Protein AF-A0A238YB31-F1 (afdb_monomer)

Nearest PDB structures (foldseek):
  8zrh-assembly1_C  TM=3.338E-01  e=6.229E+00  hepatitis B virus genotype C

Structure (mmCIF, N/CA/C/O backbone):
data_AF-A0A238YB31-F1
#
_entry.id   AF-A0A238YB31-F1
#
loop_
_atom_site.group_PDB
_atom_site.id
_atom_site.type_symbol
_atom_site.label_atom_id
_atom_site.label_alt_id
_atom_site.label_comp_id
_atom_site.label_asym_id
_atom_site.label_entity_id
_atom_site.label_seq_id
_atom_site.pdbx_PDB_ins_code
_atom_site.Cartn_x
_atom_site.Cartn_y
_atom_site.Cartn_z
_atom_site.occupancy
_atom_site.B_iso_or_equiv
_atom_site.auth_seq_id
_atom_site.auth_comp_id
_atom_site.auth_asym_id
_atom_site.auth_atom_id
_atom_site.pdbx_PDB_model_num
ATOM 1 N N . MET A 1 1 ? -10.516 -6.724 1.610 1.00 86.69 1 MET A N 1
ATOM 2 C CA . MET A 1 1 ? -9.675 -5.687 0.977 1.00 86.69 1 MET A CA 1
ATOM 3 C C . MET A 1 1 ? -8.655 -5.190 1.981 1.00 86.69 1 MET A C 1
ATOM 5 O O . MET A 1 1 ? -9.047 -4.690 3.030 1.00 86.69 1 MET A O 1
ATOM 9 N N . LEU A 1 2 ? -7.376 -5.318 1.638 1.00 90.38 2 LEU A N 1
ATOM 10 C CA . LEU A 1 2 ? -6.249 -4.734 2.361 1.00 90.38 2 LEU A CA 1
ATOM 11 C C . LEU A 1 2 ? -5.900 -3.380 1.741 1.00 90.38 2 LEU A C 1
ATOM 13 O O . LEU A 1 2 ? -5.825 -3.271 0.519 1.00 90.38 2 LEU A O 1
ATOM 17 N N . ALA A 1 3 ? -5.704 -2.350 2.561 1.00 89.69 3 ALA A N 1
ATOM 18 C CA . ALA A 1 3 ? -5.217 -1.058 2.084 1.00 89.69 3 ALA A CA 1
ATOM 19 C C . ALA A 1 3 ? -4.486 -0.288 3.184 1.00 89.69 3 ALA A C 1
ATOM 21 O O . ALA A 1 3 ? -4.647 -0.554 4.375 1.00 89.69 3 ALA A O 1
ATOM 22 N N . ASP A 1 4 ? -3.675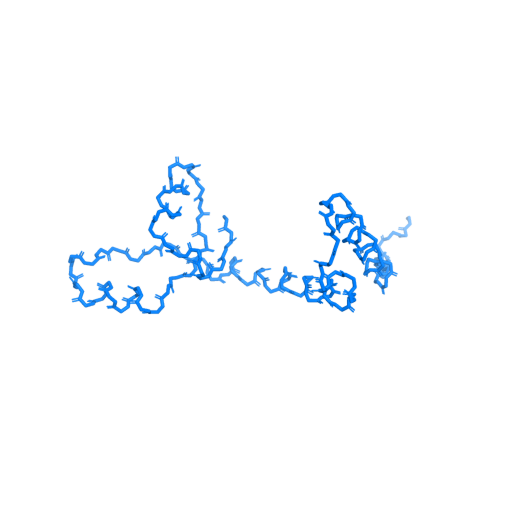 0.681 2.763 1.00 88.69 4 ASP A N 1
ATOM 23 C CA . ASP A 1 4 ? -2.904 1.521 3.672 1.00 88.69 4 ASP A CA 1
ATOM 24 C C . ASP A 1 4 ? -3.790 2.465 4.506 1.00 88.69 4 ASP A C 1
ATOM 26 O O . ASP A 1 4 ? -4.894 2.853 4.115 1.00 88.69 4 ASP A O 1
ATOM 30 N N . LYS A 1 5 ? -3.246 2.890 5.646 1.00 90.25 5 LYS A N 1
ATOM 31 C CA . LYS A 1 5 ? -3.794 3.888 6.570 1.00 90.25 5 LYS A CA 1
ATOM 32 C C . LYS A 1 5 ? -4.227 5.192 5.878 1.00 90.25 5 LYS A C 1
ATOM 34 O O . LYS A 1 5 ? -5.152 5.855 6.346 1.00 90.25 5 LYS A O 1
ATOM 39 N N . ALA A 1 6 ? -3.614 5.572 4.756 1.00 89.81 6 ALA A N 1
ATOM 40 C CA . ALA A 1 6 ? -4.042 6.708 3.934 1.00 89.81 6 ALA A CA 1
ATOM 41 C C . ALA A 1 6 ? -5.508 6.598 3.462 1.00 89.81 6 ALA A C 1
ATOM 43 O O . ALA A 1 6 ? -6.196 7.615 3.343 1.00 89.81 6 ALA A O 1
ATOM 44 N N . TYR A 1 7 ? -6.011 5.374 3.288 1.00 90.38 7 TYR A N 1
ATOM 45 C CA . TYR A 1 7 ? -7.374 5.063 2.853 1.00 90.38 7 TYR A CA 1
ATOM 46 C C . TYR A 1 7 ? -8.355 4.853 4.018 1.00 90.38 7 TYR A C 1
ATOM 48 O O . TYR A 1 7 ? -9.476 4.392 3.811 1.00 90.38 7 TYR A O 1
ATOM 56 N N . SER A 1 8 ? -7.988 5.228 5.250 1.00 90.06 8 SER A N 1
ATOM 57 C CA . SER A 1 8 ? -8.834 5.043 6.440 1.00 90.06 8 SER A CA 1
ATOM 58 C C . SER A 1 8 ? -10.097 5.913 6.476 1.00 90.06 8 SER A C 1
ATOM 60 O O . SER A 1 8 ? -10.886 5.807 7.417 1.00 90.06 8 SER A O 1
ATOM 62 N N . ASN A 1 9 ? -10.281 6.806 5.497 1.00 89.94 9 ASN A N 1
ATOM 63 C CA . ASN A 1 9 ? -11.327 7.818 5.527 1.00 89.94 9 ASN A CA 1
ATOM 64 C C . ASN A 1 9 ? -12.745 7.205 5.546 1.00 89.94 9 ASN A C 1
ATOM 66 O O . ASN A 1 9 ? -13.003 6.098 5.063 1.00 89.94 9 ASN A O 1
ATOM 70 N N . ARG A 1 10 ? -13.701 7.965 6.096 1.00 88.50 10 ARG A N 1
ATOM 71 C CA . ARG A 1 10 ? -15.080 7.493 6.278 1.00 88.50 10 ARG A CA 1
ATOM 72 C C . ARG A 1 10 ? -15.779 7.185 4.951 1.00 88.50 10 ARG A C 1
ATOM 74 O O . ARG A 1 10 ? -16.515 6.206 4.892 1.00 88.50 10 ARG A O 1
ATOM 81 N N . LYS A 1 11 ? -15.543 7.983 3.902 1.00 92.06 11 LYS A N 1
ATOM 82 C CA . LYS A 1 11 ? -16.180 7.819 2.581 1.00 92.06 11 LYS A CA 1
ATOM 83 C C . LYS A 1 11 ? -15.812 6.472 1.949 1.00 92.06 11 LYS A C 1
ATOM 85 O O . LYS A 1 11 ? -16.700 5.732 1.546 1.00 92.06 11 LYS A O 1
ATOM 90 N N . ILE A 1 12 ? -14.528 6.114 1.968 1.00 92.56 12 ILE A N 1
ATOM 91 C CA . ILE A 1 12 ? -14.013 4.826 1.486 1.00 92.56 12 ILE A CA 1
ATOM 92 C C . ILE A 1 12 ? -14.639 3.683 2.282 1.00 92.56 12 ILE A C 1
ATOM 94 O O . ILE A 1 12 ? -15.174 2.749 1.698 1.00 92.56 12 ILE A O 1
ATOM 98 N N . ARG A 1 13 ? -14.653 3.763 3.618 1.00 90.38 13 ARG A N 1
ATOM 99 C CA . ARG A 1 13 ? -15.259 2.706 4.446 1.00 90.38 13 ARG A CA 1
ATOM 100 C C . ARG A 1 13 ? -16.765 2.547 4.232 1.00 90.38 13 ARG A C 1
ATOM 102 O O . ARG A 1 13 ? -17.278 1.436 4.345 1.00 90.38 13 ARG A O 1
ATOM 109 N N . VAL A 1 14 ? -17.491 3.636 3.983 1.00 92.19 14 VAL A N 1
ATOM 110 C CA . VAL A 1 14 ? -18.920 3.579 3.633 1.00 92.19 14 VAL A CA 1
ATOM 111 C C . VAL A 1 14 ? -19.101 2.881 2.290 1.00 92.19 14 VAL A C 1
ATOM 113 O O . VAL A 1 14 ? -19.915 1.968 2.203 1.00 92.19 14 VAL A O 1
ATOM 116 N N . GLU A 1 15 ? -18.295 3.230 1.289 1.00 94.19 15 GLU A N 1
ATOM 117 C CA . GLU A 1 15 ? -18.370 2.604 -0.032 1.00 94.19 15 GLU A CA 1
ATOM 118 C C . GLU A 1 15 ? -18.048 1.104 0.013 1.00 94.19 15 GLU A C 1
ATOM 120 O O . GLU A 1 15 ? -18.773 0.296 -0.565 1.00 94.19 15 GLU A O 1
ATOM 125 N N . LEU A 1 16 ? -17.015 0.707 0.761 1.00 93.56 16 LEU A N 1
ATOM 126 C CA . LEU A 1 16 ? -16.659 -0.704 0.938 1.00 93.56 16 LEU A CA 1
ATOM 127 C C . LEU A 1 16 ? -17.775 -1.489 1.634 1.00 93.56 16 LEU A C 1
ATOM 129 O O . LEU A 1 16 ? -18.124 -2.582 1.189 1.00 93.56 16 LEU A O 1
ATOM 133 N N . ARG A 1 17 ? -18.404 -0.910 2.666 1.00 92.31 17 ARG A N 1
ATOM 134 C CA . ARG A 1 17 ? -19.565 -1.523 3.330 1.00 92.31 17 ARG A CA 1
ATOM 135 C C . ARG A 1 17 ? -20.771 -1.638 2.405 1.00 92.31 17 ARG A C 1
ATOM 137 O O . ARG A 1 17 ? -21.401 -2.690 2.393 1.00 9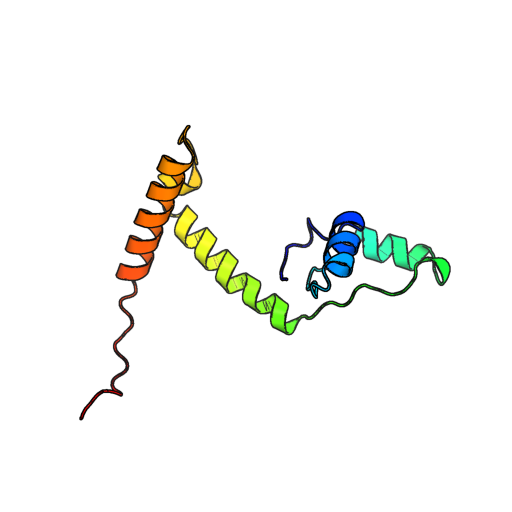2.31 17 ARG A O 1
ATOM 144 N N . ARG A 1 18 ? -21.060 -0.609 1.598 1.00 95.56 18 ARG A N 1
ATOM 145 C CA . ARG A 1 18 ? -22.140 -0.636 0.595 1.00 95.56 18 ARG A CA 1
ATOM 146 C C . ARG A 1 18 ? -21.964 -1.796 -0.387 1.00 95.56 18 ARG A C 1
ATOM 148 O O . ARG A 1 18 ? -22.938 -2.442 -0.750 1.00 95.56 18 ARG A O 1
ATOM 155 N N . ARG A 1 19 ? -20.717 -2.094 -0.761 1.00 96.19 19 ARG A N 1
ATOM 156 C CA . ARG A 1 19 ? -20.355 -3.212 -1.648 1.00 96.19 19 ARG A CA 1
ATOM 157 C C . ARG A 1 19 ? -20.182 -4.556 -0.933 1.00 96.19 19 ARG A C 1
ATOM 159 O O . ARG A 1 19 ? -19.788 -5.518 -1.579 1.00 96.19 19 ARG A O 1
ATOM 166 N N . ARG A 1 20 ? -20.442 -4.636 0.379 1.00 94.06 20 ARG A N 1
ATOM 167 C CA . ARG A 1 20 ? -20.218 -5.834 1.216 1.00 94.06 20 ARG A CA 1
ATOM 168 C C . ARG A 1 20 ? -18.768 -6.347 1.185 1.00 94.06 20 ARG A C 1
ATOM 170 O O . ARG A 1 20 ? -18.516 -7.532 1.360 1.00 94.06 20 ARG A O 1
ATOM 177 N N . ILE A 1 21 ? -17.802 -5.447 1.000 1.00 92.38 21 ILE A N 1
ATOM 178 C CA . ILE A 1 21 ? -16.373 -5.768 1.018 1.00 92.38 21 ILE A CA 1
ATOM 179 C C . ILE A 1 21 ? -15.845 -5.574 2.440 1.00 92.38 21 ILE A C 1
ATOM 181 O O . ILE A 1 21 ? -15.828 -4.455 2.960 1.00 92.38 21 ILE A O 1
ATOM 185 N N . MET A 1 22 ? -15.357 -6.651 3.062 1.00 90.19 22 MET A N 1
ATOM 186 C CA . MET A 1 22 ? -14.621 -6.551 4.326 1.00 90.19 22 MET A CA 1
ATOM 187 C C . MET A 1 22 ? -13.329 -5.755 4.127 1.00 90.19 22 MET A C 1
ATOM 189 O O . MET A 1 22 ? -12.546 -6.040 3.219 1.00 90.19 22 MET A O 1
ATOM 193 N N . ALA A 1 23 ? -13.102 -4.749 4.969 1.00 91.94 23 ALA A N 1
ATOM 194 C CA . ALA A 1 23 ? -11.994 -3.810 4.835 1.00 91.94 23 ALA A CA 1
ATOM 195 C C . ALA A 1 23 ? -11.013 -3.937 6.007 1.00 91.94 23 ALA A C 1
ATOM 197 O O . ALA A 1 23 ? -11.313 -3.496 7.115 1.00 91.94 23 ALA A O 1
ATOM 198 N N . THR A 1 24 ? -9.820 -4.458 5.731 1.00 93.44 24 THR A N 1
ATOM 199 C CA . THR A 1 24 ? -8.684 -4.510 6.656 1.00 93.44 24 THR A CA 1
ATOM 200 C C . THR A 1 24 ? -7.787 -3.310 6.373 1.00 93.44 24 THR A C 1
ATOM 202 O O . THR A 1 24 ? -6.830 -3.369 5.604 1.00 93.44 24 THR A O 1
ATOM 205 N N . ILE A 1 25 ? -8.177 -2.172 6.942 1.00 92.00 25 ILE A N 1
ATOM 206 C CA . ILE A 1 25 ? -7.493 -0.885 6.786 1.00 92.00 25 ILE A CA 1
ATOM 207 C C . ILE A 1 25 ? -7.249 -0.348 8.194 1.00 92.00 25 ILE A C 1
ATOM 209 O O . ILE A 1 25 ? -8.219 -0.249 8.952 1.00 92.00 25 ILE A O 1
ATOM 213 N N . PRO A 1 26 ? -6.019 0.005 8.587 1.00 91.19 26 PRO A N 1
ATOM 214 C CA . PRO A 1 26 ? -5.778 0.597 9.896 1.00 91.19 26 PRO A CA 1
ATOM 215 C C . PRO A 1 26 ? -6.350 2.020 9.963 1.00 91.19 26 PRO A C 1
ATOM 217 O O . PRO A 1 26 ? -6.383 2.752 8.973 1.00 91.19 26 PRO A O 1
ATOM 220 N N . GLU A 1 27 ? -6.812 2.439 11.140 1.00 91.62 27 GLU A N 1
ATOM 221 C CA . GLU A 1 27 ? -7.243 3.825 11.361 1.00 91.62 27 GLU A CA 1
ATOM 222 C C . GLU A 1 27 ? -6.065 4.768 11.574 1.00 91.62 27 GLU A C 1
ATOM 224 O O . GLU A 1 27 ? -5.069 4.398 12.205 1.00 91.62 27 GLU A O 1
ATOM 229 N N . LYS A 1 28 ? -6.210 6.024 11.125 1.00 92.00 28 LYS A N 1
ATOM 230 C CA . LYS A 1 28 ? -5.241 7.065 11.461 1.00 92.00 28 LYS A CA 1
ATOM 231 C C . LYS A 1 28 ? -5.208 7.366 12.963 1.00 92.00 28 LYS A C 1
ATOM 233 O O . LYS A 1 28 ? -6.224 7.271 13.641 1.00 92.00 28 LYS A O 1
ATOM 238 N N . THR A 1 29 ? -4.029 7.681 13.502 1.00 91.12 29 THR A N 1
ATOM 239 C CA . THR A 1 29 ? -3.854 7.856 14.957 1.00 91.12 29 THR A CA 1
ATOM 240 C C . THR A 1 29 ? -4.627 9.076 15.471 1.00 91.12 29 THR A C 1
ATOM 242 O O . THR A 1 29 ? -5.225 9.026 16.539 1.00 91.12 29 THR A O 1
ATOM 245 N N . ASP A 1 30 ? -4.668 10.151 14.687 1.00 91.38 30 ASP A N 1
ATOM 246 C CA . ASP A 1 30 ? -5.523 11.325 14.899 1.00 91.38 30 ASP A CA 1
ATOM 247 C C . ASP A 1 30 ? -7.017 10.958 14.895 1.00 91.38 30 ASP A C 1
ATOM 249 O O . ASP A 1 30 ? -7.752 11.391 15.776 1.00 91.38 30 ASP A O 1
ATOM 253 N N . GLN A 1 31 ? -7.460 10.099 13.971 1.00 90.31 31 GLN A N 1
ATOM 254 C CA . GLN A 1 31 ? -8.844 9.615 13.908 1.00 90.31 31 GLN A CA 1
ATOM 255 C C . GLN A 1 31 ? -9.214 8.791 15.144 1.00 90.31 31 GLN A C 1
ATOM 257 O O . GLN A 1 31 ? -10.291 8.987 15.706 1.00 90.31 31 GLN A O 1
ATOM 262 N N . GLN A 1 32 ? -8.310 7.926 15.612 1.00 91.06 32 GLN A N 1
ATOM 263 C CA . GLN A 1 32 ? -8.505 7.163 16.846 1.00 91.06 3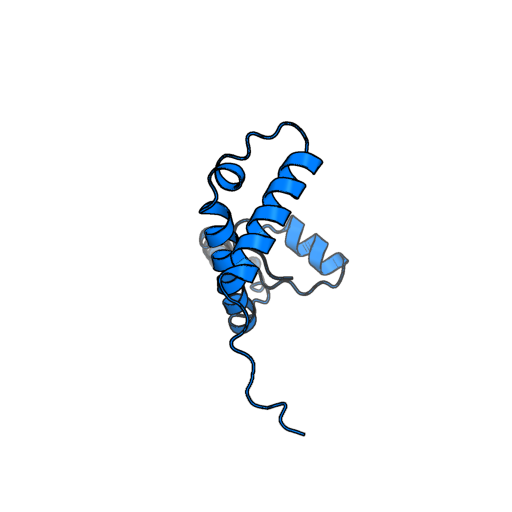2 GLN A CA 1
ATOM 264 C C . GLN A 1 32 ? -8.624 8.090 18.064 1.00 91.06 32 GLN A C 1
ATOM 266 O O . GLN A 1 32 ? -9.546 7.925 18.864 1.00 91.06 32 GLN A O 1
ATOM 271 N N . LYS A 1 33 ? -7.744 9.097 18.177 1.00 93.38 33 LYS A N 1
ATOM 272 C CA . LYS A 1 33 ? -7.782 10.102 19.253 1.00 93.38 33 LYS A CA 1
ATOM 273 C C . LYS A 1 33 ? -9.057 10.943 19.205 1.00 93.38 33 LYS A C 1
ATOM 275 O O . LYS A 1 33 ? -9.723 11.091 20.221 1.00 93.38 33 LYS A O 1
ATOM 280 N N . ALA A 1 34 ? -9.440 11.438 18.030 1.00 91.94 34 ALA A N 1
ATOM 281 C CA . ALA A 1 34 ? -10.653 12.231 17.845 1.00 91.94 34 ALA A CA 1
ATOM 282 C C . ALA A 1 34 ? -11.928 11.426 18.141 1.00 91.94 34 ALA A C 1
ATOM 284 O O . ALA A 1 34 ? -12.899 11.974 18.656 1.00 91.94 34 ALA A O 1
ATOM 285 N N . ARG A 1 35 ? -11.934 10.124 17.833 1.00 91.38 35 ARG A N 1
ATOM 286 C CA . ARG A 1 35 ? -13.012 9.208 18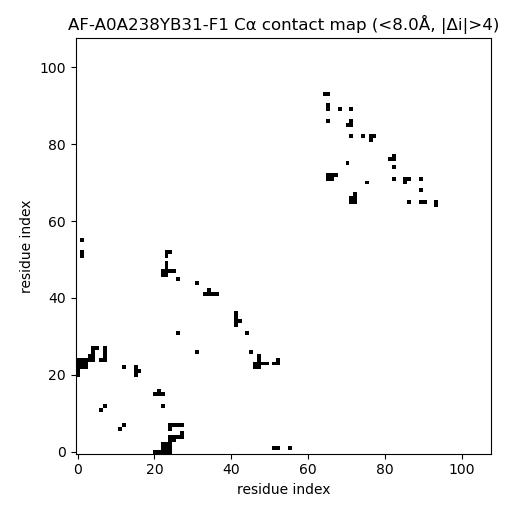.218 1.00 91.38 35 ARG A CA 1
ATOM 287 C C . ARG A 1 35 ? -13.068 9.036 19.735 1.00 91.38 35 ARG A C 1
ATOM 289 O O . ARG A 1 35 ? -14.144 9.163 20.304 1.00 91.38 35 ARG A O 1
ATOM 296 N N . ALA A 1 36 ? -11.928 8.777 20.376 1.00 91.06 36 ALA A N 1
ATOM 297 C CA . ALA A 1 36 ? -11.843 8.611 21.826 1.00 91.06 36 ALA A CA 1
ATOM 298 C C . ALA A 1 36 ? -12.271 9.879 22.585 1.00 91.06 36 ALA A C 1
ATOM 300 O O . ALA A 1 36 ? -13.038 9.786 23.537 1.00 91.06 36 ALA A O 1
ATOM 301 N N . ALA A 1 37 ? -11.869 11.062 22.107 1.00 94.38 37 ALA A N 1
ATOM 302 C CA . ALA A 1 37 ? -12.246 12.353 22.687 1.00 94.38 37 ALA A CA 1
ATOM 303 C C . ALA A 1 37 ? -13.763 12.622 22.665 1.00 94.38 37 ALA A C 1
ATOM 305 O O . ALA A 1 37 ? -14.261 13.404 23.466 1.00 94.38 37 ALA A O 1
ATOM 306 N N . LYS A 1 38 ? -14.512 11.966 21.769 1.00 93.12 38 LYS A N 1
ATOM 307 C CA . LYS A 1 38 ? -15.979 12.070 21.687 1.00 93.12 38 LYS A CA 1
ATOM 308 C C . LYS A 1 38 ? -16.715 11.116 22.635 1.00 93.12 38 LYS A C 1
ATOM 310 O O . LYS A 1 38 ? -17.944 11.125 22.647 1.00 93.12 38 LYS A O 1
ATOM 315 N N . GLY A 1 39 ? -16.007 10.271 23.389 1.00 91.19 39 GLY A N 1
ATOM 316 C CA . GLY A 1 39 ? -16.614 9.310 24.310 1.00 91.19 39 GLY A CA 1
ATOM 317 C C . GLY A 1 39 ? -17.644 8.407 23.620 1.00 91.19 39 GLY A C 1
ATOM 318 O O . GLY A 1 39 ? -17.387 7.857 22.545 1.00 91.19 39 GLY A O 1
ATOM 319 N N . SER A 1 40 ? -18.835 8.288 24.210 1.00 88.12 40 SER A N 1
ATOM 320 C CA . SER A 1 40 ? -19.947 7.489 23.670 1.00 88.12 40 SER A CA 1
ATOM 321 C C . SER A 1 40 ? -20.409 7.948 22.279 1.00 88.12 40 SER A C 1
ATOM 323 O O . SER A 1 40 ? -20.756 7.114 21.443 1.00 88.12 40 SER A O 1
ATOM 325 N N . ALA A 1 41 ? -20.323 9.248 21.975 1.00 90.00 41 ALA A N 1
ATOM 326 C CA . ALA A 1 41 ? -20.667 9.802 20.664 1.00 90.00 41 ALA A CA 1
ATOM 327 C C . ALA A 1 41 ? -19.628 9.475 19.570 1.00 90.00 41 ALA A C 1
ATOM 329 O O . ALA A 1 41 ? -19.883 9.673 18.379 1.00 90.00 41 ALA A O 1
ATOM 330 N N . GLY A 1 42 ? -18.447 8.970 19.946 1.00 85.38 42 GLY A N 1
ATOM 331 C CA . GLY A 1 42 ? -17.393 8.565 19.013 1.00 85.38 42 GLY A CA 1
ATOM 332 C C . GLY A 1 42 ? -17.712 7.285 18.236 1.00 85.38 42 GLY A C 1
ATOM 333 O O . GLY A 1 42 ? -17.222 7.101 17.121 1.00 85.38 42 GLY A O 1
ATOM 334 N N . GLY A 1 43 ? -18.562 6.417 18.786 1.00 88.06 43 GLY A N 1
ATOM 335 C CA . GLY A 1 43 ? -18.930 5.144 18.171 1.00 88.06 43 GLY A CA 1
ATOM 336 C C . GLY A 1 43 ? -17.816 4.086 18.177 1.00 88.06 43 GLY A C 1
ATOM 337 O O . GLY A 1 43 ? -16.707 4.281 18.685 1.00 88.06 43 GLY A O 1
ATOM 338 N N . ARG A 1 44 ? -18.141 2.918 17.609 1.00 88.19 44 ARG A N 1
ATOM 339 C CA . ARG A 1 44 ? -17.282 1.725 17.603 1.00 88.19 44 ARG A CA 1
ATOM 340 C C . ARG A 1 44 ? -16.098 1.870 16.626 1.00 88.19 44 ARG A C 1
ATOM 342 O O . ARG A 1 44 ? -16.313 2.329 15.501 1.00 88.19 44 ARG A O 1
ATOM 349 N N . PRO A 1 45 ? -14.881 1.422 17.000 1.00 87.06 45 PRO A N 1
ATOM 350 C CA . PRO A 1 45 ? -13.769 1.289 16.062 1.00 87.06 45 PRO A CA 1
ATOM 351 C C . PRO A 1 45 ? -14.130 0.397 14.858 1.00 87.06 45 PRO A C 1
ATOM 353 O O . PRO A 1 45 ? -14.858 -0.588 15.021 1.00 87.06 45 PRO A O 1
ATOM 356 N N . PRO A 1 46 ? -13.620 0.688 13.651 1.00 87.62 46 PRO A N 1
ATOM 357 C CA . PRO A 1 46 ? -13.745 -0.204 12.508 1.00 87.62 46 PRO A CA 1
ATOM 358 C C . PRO A 1 46 ? -13.089 -1.559 12.776 1.00 87.62 46 PRO A C 1
ATOM 360 O O . PRO A 1 46 ? -12.068 -1.638 13.455 1.00 87.62 46 PRO A O 1
ATOM 363 N N . ALA A 1 47 ? -13.647 -2.612 12.180 1.00 87.31 47 ALA A N 1
ATOM 364 C CA . ALA A 1 47 ? -13.002 -3.918 12.163 1.00 87.31 47 ALA A CA 1
ATOM 365 C C . ALA A 1 47 ? -11.635 -3.828 11.462 1.00 87.31 47 ALA A C 1
ATOM 367 O O . ALA A 1 47 ? -11.502 -3.180 10.418 1.00 87.31 47 ALA A O 1
ATOM 368 N N . PHE A 1 48 ? -10.633 -4.469 12.058 1.00 89.38 48 PHE A N 1
ATOM 369 C CA . PHE A 1 48 ? -9.276 -4.566 11.544 1.00 89.38 48 PHE A CA 1
ATOM 370 C C . PHE A 1 48 ? -8.716 -5.941 11.905 1.00 89.38 48 PHE A C 1
ATOM 372 O O . PHE A 1 48 ? -8.728 -6.322 13.072 1.00 89.38 48 PHE A O 1
ATOM 379 N N . ASP A 1 49 ? -8.251 -6.667 10.895 1.00 90.94 49 ASP A N 1
ATOM 380 C CA . ASP A 1 49 ? -7.590 -7.959 11.039 1.00 90.94 49 ASP A CA 1
ATOM 381 C C . ASP A 1 49 ? -6.073 -7.764 10.937 1.00 90.94 49 ASP A C 1
ATOM 383 O O . ASP A 1 49 ? -5.545 -7.450 9.869 1.00 90.94 49 ASP A O 1
ATOM 387 N N . ALA A 1 50 ? -5.375 -7.903 12.063 1.00 89.75 50 ALA A N 1
ATOM 388 C CA . ALA A 1 50 ? -3.933 -7.703 12.121 1.00 89.75 50 ALA A CA 1
ATOM 389 C C . ALA A 1 50 ? -3.148 -8.820 11.417 1.00 89.75 50 ALA A C 1
ATOM 391 O O . ALA A 1 50 ? -2.078 -8.539 10.879 1.00 89.75 50 ALA A O 1
ATOM 392 N N . GLU A 1 51 ? -3.669 -10.049 11.388 1.00 90.94 51 GLU A N 1
ATOM 393 C CA . GLU A 1 51 ? -2.995 -11.189 10.761 1.00 90.94 51 GLU A CA 1
ATOM 394 C C . GLU A 1 51 ? -3.054 -11.066 9.244 1.00 90.94 51 GLU A C 1
ATOM 396 O O . GLU A 1 51 ? -2.008 -11.045 8.593 1.00 90.94 51 GLU A O 1
ATOM 401 N N . ALA A 1 52 ? -4.245 -10.821 8.688 1.00 88.88 52 ALA A N 1
ATOM 402 C CA . ALA A 1 52 ? -4.389 -10.545 7.260 1.00 88.88 52 ALA A CA 1
ATOM 403 C C . ALA A 1 52 ? -3.568 -9.315 6.829 1.00 88.88 52 ALA A C 1
ATOM 405 O O . ALA A 1 52 ? -3.069 -9.238 5.707 1.00 88.88 52 ALA A O 1
ATOM 406 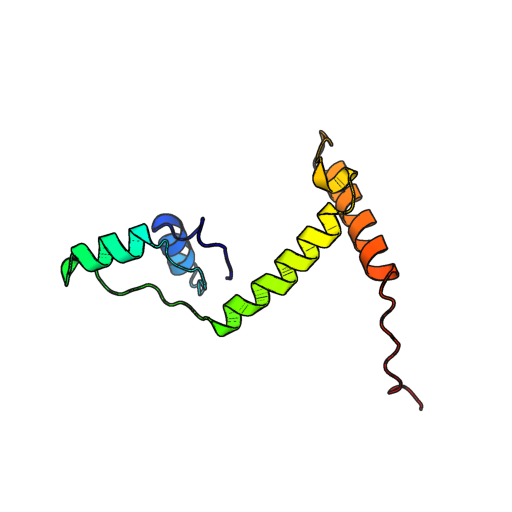N N . TYR A 1 53 ? -3.380 -8.334 7.720 1.00 90.75 53 TYR A N 1
ATOM 407 C CA . TYR A 1 53 ? -2.585 -7.146 7.412 1.00 90.75 53 TYR A CA 1
ATOM 408 C C . TYR A 1 53 ? -1.084 -7.420 7.237 1.00 90.75 53 TYR A C 1
ATOM 410 O O . TYR A 1 53 ? -0.413 -6.663 6.530 1.00 90.75 53 TYR A O 1
ATOM 418 N N . LYS A 1 54 ? -0.548 -8.509 7.808 1.00 88.81 54 LYS A N 1
ATOM 419 C CA . LYS A 1 54 ? 0.865 -8.894 7.633 1.00 88.81 54 LYS A CA 1
ATOM 420 C C . LYS A 1 54 ? 1.205 -9.203 6.176 1.00 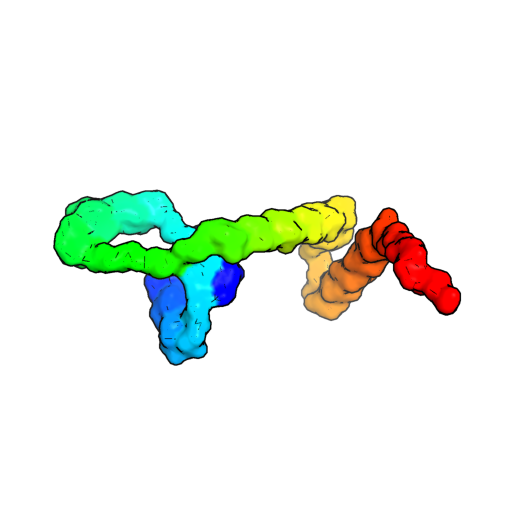88.81 54 LYS A C 1
ATOM 422 O O . LYS A 1 54 ? 2.322 -8.920 5.740 1.00 88.81 54 LYS A O 1
ATOM 427 N N . GLU A 1 55 ? 0.241 -9.688 5.394 1.00 87.62 55 GLU A N 1
ATOM 428 C CA . GLU A 1 55 ? 0.422 -9.998 3.968 1.00 87.62 55 GLU A CA 1
ATOM 429 C C . GL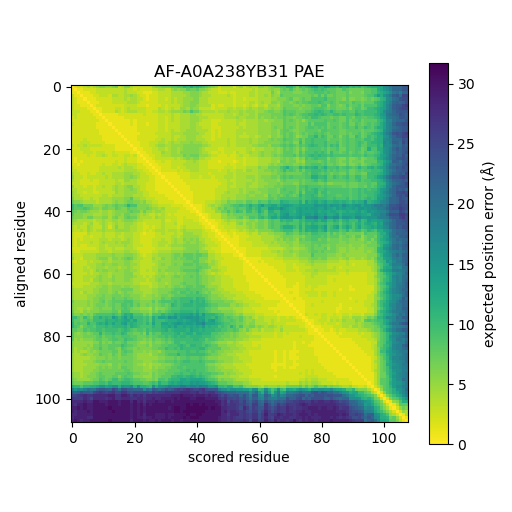U A 1 55 ? 0.791 -8.764 3.125 1.00 87.62 55 GLU A C 1
ATOM 431 O O . GLU A 1 55 ? 1.400 -8.889 2.058 1.00 87.62 55 GLU A O 1
ATOM 436 N N . ARG A 1 56 ? 0.523 -7.547 3.626 1.00 88.75 56 ARG A N 1
ATOM 437 C CA . ARG A 1 56 ? 0.923 -6.292 2.971 1.00 88.75 56 ARG A CA 1
ATOM 438 C C . ARG A 1 56 ? 2.434 -6.209 2.737 1.00 88.75 56 ARG A C 1
ATOM 440 O O . ARG A 1 56 ? 2.855 -5.686 1.707 1.00 88.75 56 ARG A O 1
ATOM 447 N N . ASN A 1 57 ? 3.248 -6.745 3.650 1.00 89.44 57 ASN A N 1
ATOM 448 C CA . ASN A 1 57 ? 4.709 -6.724 3.529 1.00 89.44 57 ASN A CA 1
ATOM 449 C C . ASN A 1 57 ? 5.192 -7.449 2.257 1.00 89.44 57 ASN A C 1
ATOM 451 O O . ASN A 1 57 ? 6.163 -7.019 1.637 1.00 89.44 57 ASN A O 1
ATOM 455 N N . SER A 1 58 ? 4.498 -8.503 1.815 1.00 88.25 58 SER A N 1
ATOM 456 C CA . SER A 1 58 ? 4.826 -9.202 0.565 1.00 88.25 58 SER A CA 1
ATOM 457 C C . SER A 1 58 ? 4.631 -8.297 -0.653 1.00 8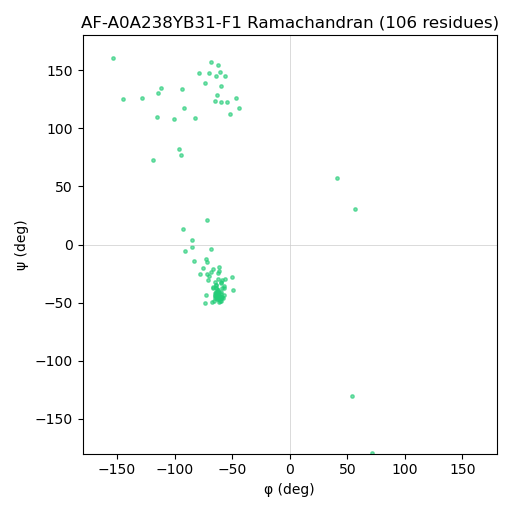8.25 58 SER A C 1
ATOM 459 O O . SER A 1 58 ? 5.504 -8.221 -1.520 1.00 88.25 58 SER A O 1
ATOM 461 N N . VAL A 1 59 ? 3.528 -7.542 -0.682 1.00 87.75 59 VAL A N 1
ATOM 462 C CA . VAL A 1 59 ? 3.235 -6.562 -1.740 1.00 87.75 59 VAL A CA 1
ATOM 463 C C . VAL A 1 59 ? 4.253 -5.420 -1.725 1.00 87.75 59 VAL A C 1
ATOM 465 O O . VAL A 1 59 ? 4.783 -5.053 -2.772 1.00 87.75 59 VAL A O 1
ATOM 468 N N . GLU A 1 60 ? 4.584 -4.885 -0.549 1.00 90.19 60 GLU A N 1
ATOM 469 C CA . GLU A 1 60 ? 5.588 -3.821 -0.408 1.00 90.19 60 GLU A CA 1
ATOM 470 C C . GLU A 1 60 ? 6.967 -4.266 -0.889 1.00 90.19 60 GLU A C 1
ATOM 472 O O . GLU A 1 60 ? 7.625 -3.542 -1.634 1.00 90.19 60 GLU A O 1
ATOM 477 N N . ARG A 1 61 ? 7.387 -5.486 -0.536 1.00 92.19 61 ARG A N 1
ATOM 478 C CA . ARG A 1 61 ? 8.646 -6.065 -1.020 1.00 92.19 61 ARG A CA 1
ATOM 479 C C . ARG A 1 61 ? 8.639 -6.251 -2.532 1.00 92.19 61 ARG A C 1
ATOM 481 O O . ARG A 1 61 ? 9.650 -5.962 -3.166 1.00 92.19 61 ARG A O 1
ATOM 488 N N . ALA A 1 62 ? 7.527 -6.692 -3.118 1.00 91.00 62 ALA A N 1
ATOM 489 C CA . ALA A 1 62 ? 7.402 -6.814 -4.569 1.00 91.00 62 ALA A CA 1
ATOM 490 C C . ALA A 1 62 ? 7.512 -5.448 -5.270 1.00 91.00 62 ALA A C 1
ATOM 492 O O . ALA A 1 62 ? 8.261 -5.310 -6.236 1.00 91.00 62 ALA A O 1
ATOM 493 N N . ILE A 1 63 ? 6.836 -4.418 -4.750 1.00 90.94 63 ILE A N 1
ATOM 494 C CA . ILE A 1 63 ? 6.922 -3.049 -5.280 1.00 90.94 63 ILE A CA 1
ATOM 495 C C . ILE A 1 63 ? 8.339 -2.487 -5.125 1.00 90.94 63 ILE A C 1
ATOM 497 O O . ILE A 1 63 ? 8.842 -1.855 -6.051 1.00 90.94 63 ILE A O 1
ATOM 501 N N . ASN A 1 64 ? 9.004 -2.727 -3.994 1.00 93.56 64 ASN A N 1
ATOM 502 C CA . ASN A 1 64 ? 10.382 -2.281 -3.784 1.00 93.56 64 ASN A CA 1
ATOM 503 C C . ASN A 1 64 ? 11.337 -2.930 -4.793 1.00 93.56 64 ASN A C 1
ATOM 505 O O . ASN A 1 64 ? 12.086 -2.212 -5.445 1.00 93.56 64 ASN A O 1
ATOM 509 N N . LYS A 1 65 ? 11.223 -4.245 -5.031 1.00 94.00 65 LYS A N 1
ATOM 510 C CA . LYS A 1 65 ? 11.991 -4.935 -6.084 1.00 94.00 65 LYS A CA 1
ATOM 511 C C . LYS A 1 65 ? 11.735 -4.351 -7.475 1.00 94.00 65 LYS A C 1
ATOM 513 O O . LYS A 1 65 ? 12.648 -4.256 -8.285 1.00 94.00 65 LYS A O 1
ATOM 518 N N . LEU A 1 66 ? 10.496 -3.954 -7.773 1.00 95.12 66 LEU A N 1
ATOM 519 C CA . LEU A 1 66 ? 10.180 -3.278 -9.034 1.00 95.12 66 LEU A CA 1
ATOM 520 C C . LEU A 1 66 ? 10.841 -1.897 -9.121 1.00 95.12 66 LEU A C 1
ATOM 522 O O . LEU A 1 66 ? 11.308 -1.518 -10.191 1.00 95.12 66 LEU A O 1
ATOM 526 N N . LYS A 1 67 ? 10.931 -1.161 -8.011 1.00 94.12 67 LYS A N 1
ATOM 527 C CA . LYS A 1 67 ? 11.600 0.147 -7.952 1.00 94.12 67 LYS A CA 1
ATOM 528 C C . LYS A 1 67 ? 13.127 0.071 -8.054 1.00 94.12 67 LYS A C 1
ATOM 530 O O . LYS A 1 67 ? 13.735 1.084 -8.383 1.00 94.12 67 LYS A O 1
ATOM 535 N N . ASP A 1 68 ? 13.745 -1.097 -7.882 1.00 94.38 68 ASP A N 1
ATOM 536 C CA . ASP A 1 68 ? 15.171 -1.277 -8.208 1.00 94.38 68 ASP A CA 1
ATOM 537 C C . ASP A 1 68 ? 15.442 -1.043 -9.709 1.00 94.38 68 ASP A C 1
ATOM 539 O O . ASP A 1 68 ? 16.541 -0.663 -10.117 1.00 94.38 68 ASP A O 1
ATOM 543 N N . PHE A 1 69 ? 14.426 -1.220 -10.560 1.00 94.56 69 PHE A N 1
ATOM 544 C CA . PHE A 1 69 ? 14.506 -0.889 -11.975 1.00 94.56 69 PHE A CA 1
ATOM 545 C C . PHE A 1 69 ? 14.255 0.608 -12.164 1.00 94.56 69 PHE A C 1
ATOM 547 O O . PHE A 1 69 ? 13.122 1.082 -12.073 1.00 94.56 69 PHE A O 1
ATOM 554 N N . ARG A 1 70 ? 15.311 1.357 -12.510 1.00 94.75 70 ARG A N 1
ATOM 555 C CA . ARG A 1 70 ? 15.258 2.820 -12.694 1.00 94.75 70 ARG A CA 1
ATOM 556 C C . ARG A 1 70 ? 14.105 3.291 -13.592 1.00 94.75 70 ARG A C 1
ATOM 558 O O . ARG A 1 70 ? 13.475 4.298 -13.283 1.00 94.75 70 ARG A O 1
ATOM 565 N N . ALA A 1 71 ? 13.806 2.565 -14.671 1.00 93.00 71 ALA A N 1
ATOM 566 C CA . ALA A 1 71 ? 12.702 2.893 -15.576 1.00 93.00 71 ALA A CA 1
ATOM 567 C C . ALA A 1 71 ? 11.327 2.845 -14.877 1.00 93.00 71 ALA A C 1
ATOM 569 O O . ALA A 1 71 ? 10.492 3.723 -15.087 1.00 93.00 71 ALA A O 1
ATOM 570 N N . VAL A 1 72 ? 11.118 1.872 -13.984 1.00 95.31 72 VAL A N 1
ATOM 571 C CA . VAL A 1 72 ? 9.893 1.766 -13.179 1.00 95.31 72 VAL A CA 1
ATOM 572 C C . VAL A 1 72 ? 9.860 2.851 -12.102 1.00 95.31 72 VAL A C 1
ATOM 574 O O . VAL A 1 72 ? 8.826 3.488 -11.912 1.00 95.31 72 VAL A O 1
ATOM 577 N N . ALA A 1 73 ? 10.982 3.088 -11.416 1.00 95.81 73 ALA A N 1
ATOM 578 C CA . ALA A 1 73 ? 11.061 4.070 -10.336 1.00 95.81 73 ALA A CA 1
ATOM 579 C C . ALA A 1 73 ? 10.804 5.505 -10.805 1.00 95.81 73 ALA A C 1
ATOM 581 O O . ALA A 1 73 ? 10.095 6.247 -10.129 1.00 95.81 73 ALA A O 1
ATOM 582 N N . MET A 1 74 ? 11.367 5.896 -11.953 1.00 94.25 74 MET A N 1
ATOM 583 C CA . MET A 1 74 ? 11.221 7.264 -12.452 1.00 94.25 74 MET A CA 1
ATOM 584 C C . MET A 1 74 ? 9.860 7.517 -13.110 1.00 94.25 74 MET A C 1
ATOM 586 O O . MET A 1 74 ? 9.431 8.666 -13.137 1.00 94.25 74 MET A O 1
ATOM 590 N N . ARG A 1 75 ? 9.182 6.477 -13.627 1.00 90.69 75 ARG A N 1
ATOM 591 C CA . ARG A 1 75 ? 7.878 6.575 -14.313 1.00 90.69 75 ARG A CA 1
ATOM 592 C C . ARG A 1 75 ? 7.803 7.796 -15.247 1.00 90.69 75 ARG A C 1
ATOM 594 O O . ARG A 1 75 ? 6.942 8.661 -15.115 1.00 90.69 75 ARG A O 1
ATOM 601 N N . THR A 1 76 ? 8.735 7.870 -16.193 1.00 90.50 76 THR A N 1
ATOM 602 C CA . THR A 1 76 ? 8.827 8.970 -17.173 1.00 90.50 76 THR A CA 1
ATOM 603 C C . THR A 1 76 ? 8.058 8.695 -18.466 1.00 90.50 76 THR A C 1
ATOM 605 O O . THR A 1 76 ? 7.971 9.561 -19.335 1.00 90.50 76 THR A O 1
ATOM 608 N N . ASP A 1 77 ? 7.502 7.492 -18.613 1.00 90.94 77 ASP A N 1
ATOM 609 C CA . ASP A 1 77 ? 6.731 7.090 -19.785 1.00 90.94 77 ASP A CA 1
ATOM 610 C C . ASP A 1 77 ? 5.438 7.913 -19.905 1.00 90.94 77 ASP A C 1
ATOM 612 O O . ASP A 1 77 ? 4.595 7.915 -19.007 1.00 90.94 77 ASP A O 1
ATOM 616 N N . LYS A 1 78 ? 5.237 8.583 -21.049 1.00 92.88 78 LYS A N 1
ATOM 617 C CA . LYS A 1 78 ? 4.028 9.395 -21.300 1.00 92.88 78 LYS A CA 1
ATOM 618 C C . LYS A 1 78 ? 2.756 8.562 -21.477 1.00 92.88 78 LYS A C 1
ATOM 620 O O . LYS A 1 78 ? 1.659 9.068 -21.266 1.00 92.88 78 LYS A O 1
ATOM 625 N N . ARG A 1 79 ? 2.885 7.313 -21.937 1.00 96.25 79 ARG A N 1
ATOM 626 C CA . ARG A 1 79 ? 1.756 6.443 -22.293 1.00 96.25 79 ARG A CA 1
ATOM 627 C C . ARG A 1 79 ? 1.649 5.287 -21.307 1.00 96.25 79 ARG A C 1
ATOM 629 O O . ARG A 1 79 ? 2.643 4.622 -21.022 1.00 96.25 79 ARG A O 1
ATOM 636 N N . GLU A 1 80 ? 0.432 5.003 -20.848 1.00 95.50 80 GLU A N 1
ATOM 637 C CA . GLU A 1 80 ? 0.173 3.944 -19.865 1.00 95.50 80 GLU A CA 1
ATOM 638 C C . GLU A 1 80 ? 0.664 2.571 -20.342 1.00 95.50 80 GLU A C 1
ATOM 640 O O . GLU A 1 80 ? 1.306 1.854 -19.579 1.00 95.50 80 GLU A O 1
ATOM 645 N N . PHE A 1 81 ? 0.418 2.212 -21.606 1.00 96.38 81 PHE A N 1
ATOM 646 C CA . PHE A 1 81 ? 0.817 0.902 -22.127 1.00 96.38 81 PHE A CA 1
ATOM 647 C C . PHE A 1 81 ? 2.340 0.713 -22.156 1.00 96.38 81 PHE A C 1
ATOM 649 O O . PHE A 1 81 ? 2.809 -0.400 -21.936 1.00 96.38 81 PHE A O 1
ATOM 656 N N . VAL A 1 82 ? 3.110 1.788 -22.374 1.00 95.81 82 VAL A N 1
ATOM 657 C CA . VAL A 1 82 ? 4.581 1.736 -22.342 1.00 95.81 82 VAL A CA 1
ATOM 658 C C . VAL A 1 82 ? 5.037 1.455 -20.917 1.00 95.81 82 VAL A C 1
ATOM 660 O O . VAL A 1 82 ? 5.764 0.494 -20.686 1.00 95.81 82 VAL A O 1
ATOM 663 N N . PHE A 1 83 ? 4.511 2.206 -19.946 1.00 95.25 83 PHE A N 1
ATOM 664 C CA . PHE A 1 83 ? 4.815 1.983 -18.534 1.00 95.25 83 PHE A CA 1
ATOM 665 C C . PHE A 1 83 ? 4.422 0.572 -18.065 1.00 95.25 83 PHE A C 1
ATOM 667 O O . PHE A 1 83 ? 5.172 -0.084 -17.343 1.00 95.25 83 PHE A O 1
ATOM 674 N N . ARG A 1 84 ? 3.262 0.067 -18.507 1.00 96.44 84 ARG A N 1
ATOM 675 C CA . ARG A 1 84 ? 2.822 -1.309 -18.228 1.00 96.44 84 ARG A CA 1
ATOM 676 C C . ARG A 1 84 ? 3.772 -2.346 -18.822 1.00 96.44 84 ARG A C 1
ATOM 678 O O . ARG A 1 84 ? 4.071 -3.326 -18.145 1.00 96.44 84 ARG A O 1
ATOM 685 N N . GLY A 1 85 ? 4.272 -2.122 -20.037 1.00 96.25 85 GLY A N 1
ATOM 686 C CA . GLY A 1 85 ? 5.311 -2.952 -20.648 1.00 96.25 85 GLY A CA 1
ATOM 687 C C . GLY A 1 85 ? 6.597 -2.964 -19.820 1.00 96.25 85 GLY A C 1
ATOM 688 O O . GLY A 1 85 ? 7.123 -4.034 -19.520 1.00 96.25 85 GLY A O 1
ATOM 689 N N . THR A 1 86 ? 7.050 -1.795 -19.357 1.00 96.19 86 THR A N 1
ATOM 690 C CA . THR A 1 86 ? 8.215 -1.662 -18.467 1.00 96.19 86 THR A CA 1
ATOM 691 C C . THR A 1 86 ? 8.038 -2.465 -17.176 1.00 96.19 86 THR A C 1
ATOM 693 O O . THR A 1 86 ? 8.943 -3.202 -16.782 1.00 96.19 86 THR A O 1
ATOM 696 N N . ILE A 1 87 ? 6.863 -2.376 -16.538 1.00 96.19 87 ILE A N 1
ATOM 697 C CA . ILE A 1 87 ? 6.530 -3.184 -15.355 1.00 96.19 87 ILE A CA 1
ATOM 698 C C . ILE A 1 87 ? 6.583 -4.676 -15.693 1.00 96.19 87 ILE A C 1
ATOM 700 O O . ILE A 1 87 ? 7.226 -5.423 -14.965 1.00 96.19 87 ILE A O 1
ATOM 704 N N . ALA A 1 88 ? 5.959 -5.110 -16.792 1.00 96.50 88 ALA A N 1
ATOM 705 C CA . ALA A 1 88 ? 5.922 -6.521 -17.177 1.00 96.50 88 ALA A CA 1
ATOM 706 C C . ALA A 1 88 ? 7.330 -7.096 -17.390 1.00 96.50 88 ALA A C 1
ATOM 708 O O . ALA A 1 88 ? 7.659 -8.148 -16.843 1.00 96.50 88 ALA A O 1
ATOM 709 N N . VAL A 1 89 ? 8.196 -6.378 -18.112 1.00 96.00 89 VAL A N 1
ATOM 710 C CA . VAL A 1 89 ? 9.591 -6.791 -18.327 1.00 96.00 89 VAL A CA 1
ATOM 711 C C . VAL A 1 89 ? 10.360 -6.849 -17.003 1.00 96.00 89 VAL A C 1
ATOM 713 O O . VAL A 1 89 ? 11.078 -7.817 -16.754 1.00 96.00 89 VAL A O 1
ATOM 716 N N . ALA A 1 90 ? 10.199 -5.854 -16.124 1.00 95.50 90 ALA A N 1
ATOM 717 C CA . ALA A 1 90 ? 10.827 -5.865 -14.803 1.00 95.50 90 ALA A CA 1
ATOM 718 C C . ALA A 1 90 ? 10.343 -7.052 -13.949 1.00 95.50 90 ALA A C 1
ATOM 720 O O . ALA A 1 90 ? 11.163 -7.754 -13.357 1.00 95.50 90 ALA A O 1
ATOM 721 N N . SER A 1 91 ? 9.037 -7.332 -13.943 1.00 95.31 91 SER A N 1
ATOM 722 C CA . SER A 1 91 ? 8.445 -8.487 -13.262 1.00 95.31 91 SER A CA 1
ATOM 723 C C . SER A 1 91 ? 9.008 -9.811 -13.777 1.00 95.31 91 SER A C 1
ATOM 725 O O . SER A 1 91 ? 9.406 -10.643 -12.964 1.00 95.31 91 SER A O 1
ATOM 727 N N . ILE A 1 92 ? 9.122 -9.986 -15.099 1.00 95.12 92 ILE A N 1
ATOM 728 C CA . ILE A 1 92 ? 9.730 -11.182 -15.706 1.00 95.12 92 ILE A CA 1
ATOM 729 C C . ILE A 1 92 ? 11.180 -11.337 -15.235 1.00 95.12 92 ILE A C 1
ATOM 731 O O . ILE A 1 92 ? 11.580 -12.417 -14.812 1.00 95.12 92 ILE A O 1
ATOM 735 N N . LYS A 1 93 ? 11.971 -10.258 -15.234 1.00 94.00 93 LYS A N 1
ATOM 736 C CA . LYS A 1 93 ? 13.366 -10.307 -14.763 1.00 94.00 93 LYS A CA 1
ATOM 737 C C . LYS A 1 93 ? 13.479 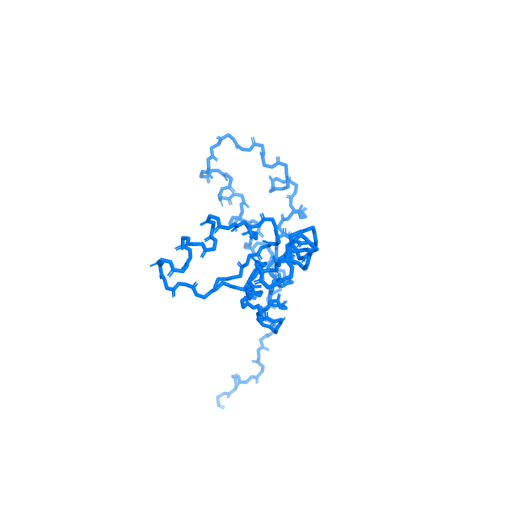-10.650 -13.275 1.00 94.00 93 LYS A C 1
ATOM 739 O O . LYS A 1 93 ? 14.401 -11.369 -12.896 1.00 94.00 93 LYS A O 1
ATOM 744 N N . ILE A 1 94 ? 12.571 -10.150 -12.433 1.00 92.44 94 ILE A N 1
ATOM 745 C CA . ILE A 1 94 ? 12.510 -10.515 -11.007 1.00 92.44 94 ILE A CA 1
ATOM 746 C C . ILE A 1 94 ? 12.184 -12.003 -10.857 1.00 92.44 94 ILE A C 1
ATOM 748 O O . ILE A 1 94 ? 12.844 -12.683 -10.074 1.00 92.44 94 ILE A O 1
ATOM 752 N N . TRP A 1 95 ? 11.206 -12.497 -11.619 1.00 91.00 95 TRP A N 1
ATOM 753 C CA . TRP A 1 95 ? 10.791 -13.898 -11.604 1.00 91.00 95 TRP A CA 1
ATOM 754 C C . TRP A 1 95 ? 11.934 -14.829 -12.019 1.00 91.00 95 TRP A C 1
ATOM 756 O O . TRP A 1 95 ? 12.290 -15.736 -11.280 1.00 91.00 95 TRP A O 1
ATOM 766 N N . LEU A 1 96 ? 12.604 -14.541 -13.136 1.00 92.38 96 LEU A N 1
ATOM 767 C CA . LEU A 1 96 ? 13.719 -15.352 -13.636 1.00 92.38 96 LEU A CA 1
ATOM 768 C C . LEU A 1 96 ? 14.964 -15.326 -12.735 1.00 92.38 96 LEU A C 1
ATOM 770 O O . LEU A 1 96 ? 15.792 -16.225 -12.821 1.00 92.38 96 LEU A O 1
ATOM 774 N N . ARG A 1 97 ? 15.123 -14.316 -11.868 1.00 84.81 97 ARG A N 1
ATOM 775 C CA . ARG A 1 97 ? 16.215 -14.259 -10.876 1.00 84.81 97 ARG A CA 1
ATOM 776 C C . ARG A 1 97 ? 15.976 -15.199 -9.690 1.00 84.81 97 ARG A C 1
ATOM 778 O O . ARG A 1 97 ? 16.911 -15.509 -8.959 1.00 84.81 97 ARG A O 1
ATOM 785 N N . HIS A 1 98 ? 14.736 -15.605 -9.455 1.00 69.25 98 HIS A N 1
ATOM 786 C CA . HIS A 1 98 ? 14.386 -16.682 -8.538 1.00 69.25 98 HIS A CA 1
ATOM 787 C C . HIS A 1 98 ? 13.703 -17.769 -9.367 1.00 69.25 98 HIS A C 1
ATOM 789 O O . HIS A 1 98 ? 12.483 -17.912 -9.258 1.00 69.25 98 HIS A O 1
ATOM 795 N N . PRO A 1 99 ? 14.443 -18.535 -10.203 1.00 56.66 99 PRO A N 1
ATOM 796 C CA . PRO A 1 99 ? 13.874 -19.790 -10.662 1.00 56.66 99 PRO A CA 1
ATOM 797 C C . PRO A 1 99 ? 13.495 -20.522 -9.380 1.00 56.66 99 PRO A C 1
ATOM 799 O O . PRO A 1 99 ? 14.326 -20.623 -8.470 1.00 56.66 99 PRO A O 1
ATOM 802 N N . ALA A 1 100 ? 12.220 -20.893 -9.243 1.00 56.91 100 ALA A N 1
ATOM 803 C CA . ALA A 1 100 ? 11.790 -21.738 -8.145 1.00 56.91 100 ALA A CA 1
ATOM 804 C C . ALA A 1 100 ? 12.844 -22.842 -8.045 1.00 56.91 100 ALA A C 1
ATOM 806 O O . ALA A 1 100 ? 13.090 -23.530 -9.038 1.00 56.91 100 ALA A O 1
ATOM 807 N N . LYS A 1 101 ? 13.567 -22.925 -6.917 1.00 52.44 101 LYS A N 1
ATOM 808 C CA . LYS A 1 101 ? 14.325 -24.142 -6.637 1.00 52.44 101 LYS A CA 1
ATOM 809 C C . LYS A 1 101 ? 13.281 -25.236 -6.797 1.00 52.44 101 LYS A C 1
ATOM 811 O O . LYS A 1 101 ? 12.280 -25.187 -6.087 1.00 52.44 101 LYS A O 1
ATOM 816 N N . GLN A 1 102 ? 13.449 -26.062 -7.826 1.00 53.41 102 GLN A N 1
ATOM 817 C CA . GLN A 1 102 ? 12.549 -27.163 -8.123 1.00 53.41 102 GLN A CA 1
ATOM 818 C C . GLN A 1 102 ? 12.296 -27.893 -6.808 1.00 53.41 102 GLN A C 1
ATOM 820 O O . GLN A 1 102 ? 13.252 -28.217 -6.099 1.00 53.41 102 GLN A O 1
ATOM 825 N N . ASP A 1 103 ? 11.025 -28.055 -6.454 1.00 53.19 103 ASP A N 1
ATOM 826 C CA . ASP A 1 103 ? 10.646 -28.962 -5.383 1.00 53.19 103 ASP A CA 1
ATOM 827 C C . ASP A 1 103 ? 11.146 -30.353 -5.807 1.00 53.19 103 ASP A C 1
ATOM 829 O O . ASP A 1 103 ? 10.768 -30.812 -6.886 1.00 53.19 103 ASP A O 1
ATOM 833 N N . PRO A 1 104 ? 11.992 -31.045 -5.026 1.00 52.97 104 PRO A N 1
ATOM 834 C CA . PRO A 1 104 ? 12.450 -32.395 -5.361 1.00 52.97 104 PRO A CA 1
ATOM 835 C C . PRO A 1 104 ? 11.345 -33.463 -5.190 1.00 52.97 104 PRO A C 1
ATOM 837 O O . PRO A 1 104 ? 11.648 -34.640 -5.027 1.00 52.97 104 PRO A O 1
ATOM 840 N N . GLY A 1 105 ? 10.068 -33.063 -5.195 1.00 56.31 105 GLY A N 1
ATOM 841 C CA . GLY A 1 105 ? 8.909 -33.936 -5.005 1.00 56.31 105 GLY A CA 1
ATOM 842 C C . GLY A 1 105 ? 8.442 -34.665 -6.265 1.00 56.31 105 GLY A C 1
ATOM 843 O O . GLY A 1 105 ? 7.708 -35.638 -6.141 1.00 56.31 105 GLY A O 1
ATOM 844 N N . ASP A 1 106 ? 8.894 -34.253 -7.451 1.00 52.62 106 ASP A N 1
ATOM 845 C CA . ASP A 1 106 ? 8.606 -34.964 -8.700 1.00 52.62 106 ASP A CA 1
ATOM 846 C C . ASP A 1 106 ? 9.752 -35.929 -9.028 1.00 52.62 106 ASP A C 1
ATOM 848 O O . ASP A 1 106 ? 10.612 -35.671 -9.870 1.00 52.62 106 ASP A O 1
ATOM 852 N N . THR A 1 107 ? 9.766 -37.061 -8.328 1.00 45.22 107 THR A N 1
ATOM 853 C CA . THR A 1 107 ? 10.368 -38.299 -8.842 1.00 45.22 107 THR A CA 1
ATOM 854 C C . THR A 1 107 ? 9.217 -39.298 -9.021 1.00 45.22 107 THR A C 1
ATOM 856 O O . THR A 1 107 ? 8.403 -39.388 -8.100 1.00 45.22 107 THR A O 1
ATOM 859 N N . PRO A 1 108 ? 9.086 -39.963 -10.187 1.00 62.91 108 PRO A N 1
ATOM 860 C CA . PRO A 1 108 ? 7.957 -40.848 -10.488 1.00 62.91 108 PRO A CA 1
ATOM 861 C C . PRO A 1 108 ? 7.848 -42.053 -9.550 1.00 62.91 108 PRO A C 1
ATOM 863 O O . PRO A 1 108 ? 8.897 -42.509 -9.037 1.00 62.91 108 PRO A O 1
#

Foldseek 3Di:
DEDEQVQQDPVSVVVCVVVVHQYQYDHDPVLVVVLVVCPPNSDDDHDHDPVVNVCVVVVVVLVVQLCVPVCQVVVPDPDPVVNVVSSVVSNVVVCVVCPPPPDPPPDD

Secondary structure (DSSP, 8-state):
-B--GGG--HHHHHHHHHTT---B-PPPHHHHHHHHHTGGGG-PPPP--HHHHHTHHHHHHHHHHHHTSHHHHH---SSHHHHHHHHHHHHHHHHHHS-----TT---

pLDDT: mean 88.18, std 11.44, range [45.22, 96.5]

Sequence (108 aa):
MLADKAYSNRKIRVELRRRRIMATIPEKTDQQKARAAKGSAGGRPPAFDAEAYKERNSVERAINKLKDFRAVAMRTDKREFVFRGTIAVASIKIWLRHPAKQDPGDTP

InterPro domains:
  IPR002559 Transposase IS4-like domain [PF01609] (2-88)

Solvent-accessible surface area (backbone atoms only — not comparable to full-atom values): 6525 Å² total; per-residue (Å²): 85,81,52,58,48,90,63,45,46,68,68,56,54,50,52,33,53,76,69,72,45,64,56,34,37,51,72,42,70,66,57,54,50,57,28,57,75,44,51,83,81,37,63,81,80,78,69,64,49,71,71,72,52,55,58,50,58,59,56,51,51,51,51,50,62,46,42,70,38,61,71,59,56,64,60,77,60,90,45,70,70,57,46,51,50,52,47,51,55,48,51,50,54,56,47,67,74,54,62,72,77,74,70,87,74,84,66,137

Mean predicted aligned error: 8.0 Å

Organism: NCBI:txid1938746

Radius of gyration: 20.23 Å; Cα contacts (8 Å, |Δi|>4): 73; chains: 1; bounding box: 38×53×47 Å